Protein AF-A0A2E0XE94-F1 (afdb_monomer)

Nearest PDB structures (foldseek):
  1tz9-assembly1_B  TM=9.315E-01  e=7.864E-08  Enterococcus faecalis V583
  3ban-assembly1_A  TM=9.349E-01  e=1.028E-07  Streptococcus suis
  3ban-assembly1_B  TM=9.358E-01  e=3.663E-07  Streptococcus suis
  3dx5-assembly1_A  TM=8.022E-01  e=2.434E-02  Bacillus anthracis
  3ktc-assembly1_B  TM=7.178E-01  e=4.040E-01  Pectobacterium atrosepticum SCRI1043

Radius of gyration: 15.38 Å; Cα contacts (8 Å, |Δi|>4): 184; chains: 1; bounding box: 32×40×34 Å

pLDDT: mean 87.9, std 17.37, range [25.73, 98.62]

Secondary structure (DSSP, 8-state):
-PPPSS-HHHHHHHHHHHHHHHHHHHHHTT--EEEEPPSS--S-BTTB----SSHHHHHHHHHHS--TTEEEEEEHHHHHHH-S-HHHHHHHHHHTT-EEEEE-----S-TTS--S---------

Mean predicted aligned error: 5.75 Å

Structure (mmCIF, N/CA/C/O backbone):
data_AF-A0A2E0XE94-F1
#
_entry.id   AF-A0A2E0XE94-F1
#
loop_
_atom_site.group_PDB
_atom_site.id
_atom_site.type_symbol
_atom_site.label_atom_id
_atom_site.label_alt_id
_atom_site.label_comp_id
_atom_site.label_asym_id
_atom_site.label_entity_id
_atom_site.label_seq_id
_atom_site.pdbx_PDB_ins_code
_atom_site.Cartn_x
_atom_site.Cartn_y
_atom_site.Cartn_z
_atom_site.occupancy
_atom_site.B_iso_or_equiv
_atom_site.auth_seq_id
_atom_site.auth_comp_id
_atom_site.auth_asym_id
_atom_site.auth_atom_id
_atom_site.pdbx_PDB_model_num
ATOM 1 N N . MET A 1 1 ? 12.966 9.201 -22.264 1.00 56.62 1 MET A N 1
ATOM 2 C CA . MET A 1 1 ? 11.974 9.004 -21.186 1.00 56.62 1 MET A CA 1
ATOM 3 C C . MET A 1 1 ? 10.794 9.911 -21.479 1.00 56.62 1 MET A C 1
ATOM 5 O O . MET A 1 1 ? 11.019 11.087 -21.731 1.00 56.62 1 MET A O 1
ATOM 9 N N . THR A 1 2 ? 9.576 9.3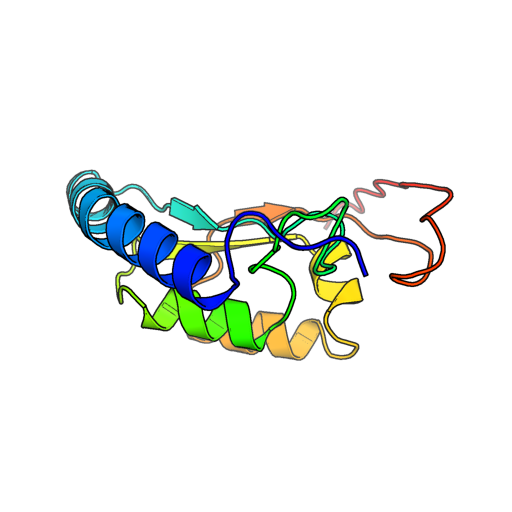73 -21.547 1.00 64.75 2 THR A N 1
ATOM 10 C CA . THR A 1 2 ? 8.368 10.193 -21.723 1.00 64.75 2 THR A CA 1
ATOM 11 C C . THR A 1 2 ? 8.174 11.026 -20.462 1.00 64.75 2 THR A C 1
ATOM 13 O O . THR A 1 2 ? 8.126 10.457 -19.374 1.00 64.75 2 THR A O 1
ATOM 16 N N . LYS A 1 3 ? 8.109 12.354 -20.596 1.00 76.81 3 LYS A N 1
ATOM 17 C CA . LYS A 1 3 ? 7.840 13.255 -19.471 1.00 76.81 3 LYS A CA 1
ATOM 18 C C . LYS A 1 3 ? 6.490 12.888 -18.850 1.00 76.81 3 LYS A C 1
ATOM 20 O O . LYS A 1 3 ? 5.509 12.762 -19.584 1.00 76.81 3 LYS A O 1
ATOM 2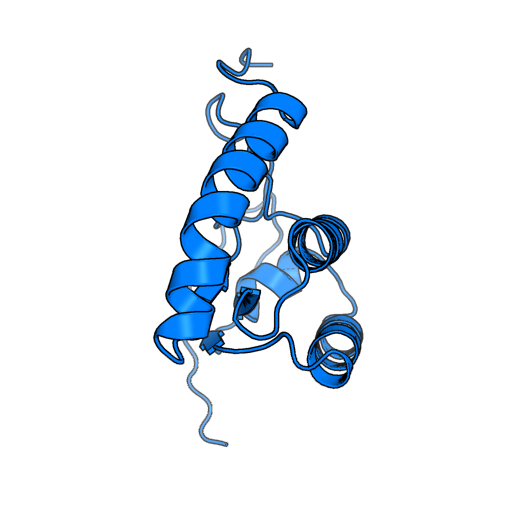5 N N . CYS A 1 4 ? 6.449 12.704 -17.533 1.00 83.25 4 CYS A N 1
ATOM 26 C CA . CYS A 1 4 ? 5.184 12.503 -16.841 1.00 83.25 4 CYS A CA 1
ATOM 27 C C . CYS A 1 4 ? 4.443 13.838 -16.726 1.00 83.25 4 CYS A C 1
ATOM 29 O O . CYS A 1 4 ? 5.062 14.883 -16.536 1.00 83.25 4 CYS A O 1
ATOM 31 N N . LEU A 1 5 ? 3.117 13.815 -16.878 1.00 84.56 5 LEU A N 1
ATOM 32 C CA . LEU A 1 5 ? 2.295 15.028 -16.750 1.00 84.56 5 LEU A CA 1
ATOM 33 C C . LEU A 1 5 ? 2.207 15.515 -15.298 1.00 84.56 5 LEU A C 1
ATOM 35 O O . LEU A 1 5 ? 2.034 16.704 -15.056 1.00 84.56 5 LEU A O 1
ATOM 39 N N . VAL A 1 6 ? 2.325 14.582 -14.356 1.00 90.62 6 VAL A N 1
ATOM 40 C CA . VAL A 1 6 ? 2.294 14.811 -12.915 1.00 90.62 6 VAL A CA 1
ATOM 41 C C . VAL A 1 6 ? 3.471 14.053 -12.315 1.00 90.62 6 VAL A C 1
ATOM 43 O O . VAL A 1 6 ? 3.650 12.870 -12.615 1.00 90.62 6 VAL A O 1
ATOM 46 N N . GLU A 1 7 ? 4.270 14.743 -11.506 1.00 92.69 7 GLU A N 1
ATOM 47 C CA . GLU A 1 7 ? 5.413 14.163 -10.799 1.00 92.69 7 GLU A CA 1
ATOM 48 C C . GLU A 1 7 ? 4.953 13.268 -9.639 1.00 92.69 7 GLU A C 1
ATOM 50 O O . GLU A 1 7 ? 3.823 13.367 -9.160 1.00 92.69 7 GLU A O 1
ATOM 55 N N . GLU A 1 8 ? 5.837 12.392 -9.167 1.00 93.94 8 GLU A N 1
ATOM 56 C CA . GLU A 1 8 ? 5.506 11.415 -8.125 1.00 93.94 8 GLU A CA 1
ATOM 57 C C . GLU A 1 8 ? 5.025 12.054 -6.824 1.00 93.94 8 GLU A C 1
ATOM 59 O O . GLU A 1 8 ? 3.987 11.660 -6.293 1.00 93.94 8 GLU A O 1
ATOM 64 N N . GLU A 1 9 ? 5.726 13.078 -6.339 1.00 95.00 9 GLU A N 1
ATOM 65 C CA . GLU A 1 9 ? 5.333 13.735 -5.092 1.00 95.00 9 GLU A CA 1
ATOM 66 C C . GLU A 1 9 ? 3.990 14.457 -5.236 1.00 95.00 9 GLU A C 1
ATOM 68 O O . GLU A 1 9 ? 3.160 14.396 -4.333 1.00 95.00 9 GLU A O 1
ATOM 73 N N . GLN A 1 10 ? 3.700 15.021 -6.413 1.00 96.31 10 GLN A N 1
ATOM 74 C CA . GLN A 1 10 ? 2.393 15.618 -6.674 1.00 96.31 10 GLN A CA 1
ATOM 75 C C . GLN A 1 10 ? 1.271 14.566 -6.640 1.00 96.31 10 GLN A C 1
ATOM 77 O O . GLN A 1 10 ? 0.178 14.856 -6.157 1.00 96.31 10 GLN A O 1
ATOM 82 N N . GLN A 1 11 ? 1.520 13.334 -7.108 1.00 96.19 11 GLN A N 1
ATOM 83 C CA . GLN A 1 11 ? 0.552 12.238 -6.959 1.00 96.19 11 GLN A CA 1
ATOM 84 C C . GLN A 1 11 ? 0.338 11.854 -5.491 1.00 96.19 11 GLN A C 1
ATOM 86 O O . GLN A 1 11 ? -0.798 11.611 -5.083 1.00 96.19 11 GLN A O 1
ATOM 91 N N . TRP A 1 12 ? 1.397 11.843 -4.681 1.00 97.50 12 TRP A N 1
ATOM 92 C CA . TRP A 1 12 ? 1.291 11.605 -3.241 1.00 97.50 12 TRP A CA 1
ATOM 93 C C . TRP A 1 12 ? 0.510 12.696 -2.509 1.00 97.50 12 TRP A C 1
ATOM 95 O O . TRP A 1 12 ? -0.301 12.381 -1.637 1.00 97.50 12 TRP A O 1
ATOM 105 N N . GLU A 1 13 ? 0.713 13.962 -2.866 1.00 97.69 13 GLU A N 1
ATOM 106 C CA . GLU A 1 13 ? -0.059 15.089 -2.336 1.00 97.69 13 GLU A CA 1
ATOM 107 C C . GLU A 1 13 ? -1.540 14.980 -2.703 1.00 97.69 13 GLU A C 1
ATOM 109 O O . GLU A 1 13 ? -2.402 15.129 -1.836 1.00 97.69 13 GLU A O 1
ATOM 114 N N . ASN A 1 14 ? -1.842 14.643 -3.960 1.00 97.44 14 ASN A N 1
ATOM 115 C CA . ASN A 1 14 ? -3.214 14.435 -4.422 1.00 97.44 14 ASN A CA 1
ATOM 116 C C . ASN A 1 14 ? -3.891 13.286 -3.664 1.00 97.44 14 ASN A C 1
ATOM 118 O O . ASN A 1 14 ? -5.039 13.409 -3.234 1.00 97.44 14 ASN A O 1
ATOM 122 N N . LEU A 1 15 ? -3.173 12.175 -3.464 1.00 97.75 15 LEU A N 1
ATOM 123 C CA . LEU A 1 15 ? -3.680 11.043 -2.697 1.00 97.75 15 LEU A CA 1
ATOM 124 C C . LEU A 1 15 ? -3.892 11.411 -1.224 1.00 97.75 15 LEU A C 1
ATOM 126 O O . LEU A 1 15 ? -4.923 11.057 -0.656 1.00 97.75 15 LEU A O 1
ATOM 130 N N . ARG A 1 16 ? -2.957 12.147 -0.608 1.00 98.19 16 ARG A N 1
ATOM 131 C CA . ARG A 1 16 ? -3.111 12.653 0.764 1.00 98.19 16 ARG A CA 1
ATOM 132 C C . ARG A 1 16 ? -4.362 13.513 0.879 1.00 98.19 16 ARG A C 1
ATOM 134 O O . ARG A 1 16 ? -5.157 13.276 1.782 1.00 98.19 16 ARG A O 1
ATOM 141 N N . TYR A 1 17 ? -4.533 14.469 -0.035 1.00 98.38 17 TYR A N 1
ATOM 142 C CA . TYR A 1 17 ? -5.706 15.336 -0.078 1.00 98.38 17 TYR A CA 1
ATOM 143 C C . TYR A 1 17 ? -6.986 14.500 -0.117 1.00 98.38 17 TYR A C 1
ATOM 145 O O . TYR A 1 17 ? -7.849 14.676 0.734 1.00 98.38 17 TYR A O 1
ATOM 153 N N . PHE A 1 18 ? -7.080 13.529 -1.028 1.00 98.44 18 PHE A N 1
ATOM 154 C CA . PHE A 1 18 ? -8.235 12.634 -1.106 1.00 98.44 18 PHE A CA 1
ATOM 155 C C . PHE A 1 18 ? -8.482 11.882 0.212 1.00 98.44 18 PHE A C 1
ATOM 157 O O . PHE A 1 18 ? -9.577 11.964 0.770 1.00 98.44 18 PHE A O 1
ATOM 164 N N . LEU A 1 19 ? -7.467 11.188 0.738 1.00 98.25 19 LEU A N 1
ATOM 165 C CA . LEU A 1 19 ? -7.602 10.348 1.931 1.00 98.25 19 LEU A CA 1
ATOM 166 C C . LEU A 1 19 ? -7.974 11.152 3.18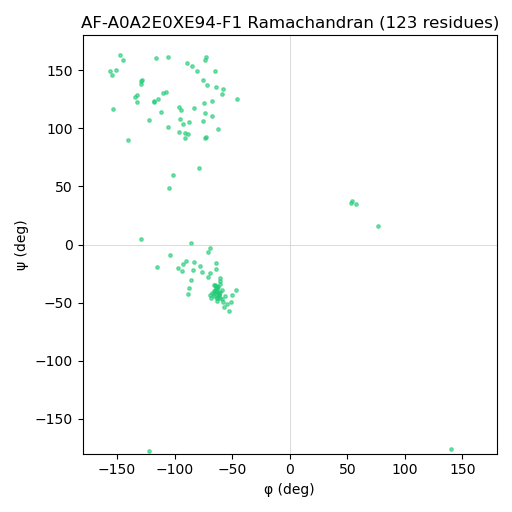1 1.00 98.25 19 LEU A C 1
ATOM 168 O O . LEU A 1 19 ? -8.778 10.676 3.976 1.00 98.25 19 LEU A O 1
ATOM 172 N N . GLN A 1 20 ? -7.454 12.371 3.343 1.00 98.19 20 GLN A N 1
ATOM 173 C CA . GLN A 1 20 ? -7.801 13.238 4.475 1.00 98.19 20 GLN A CA 1
ATOM 174 C C . GLN A 1 20 ? -9.296 13.577 4.532 1.00 98.19 20 GLN A C 1
ATOM 176 O O . GLN A 1 20 ? -9.824 13.782 5.621 1.00 98.19 20 GLN A O 1
ATOM 181 N N . TRP A 1 21 ? -9.978 13.603 3.384 1.00 98.25 21 TRP A N 1
ATOM 182 C CA . TRP A 1 21 ? -11.419 13.839 3.319 1.00 98.25 21 TRP A CA 1
ATOM 183 C C . TRP A 1 21 ? -12.239 12.558 3.441 1.00 98.25 21 TRP A C 1
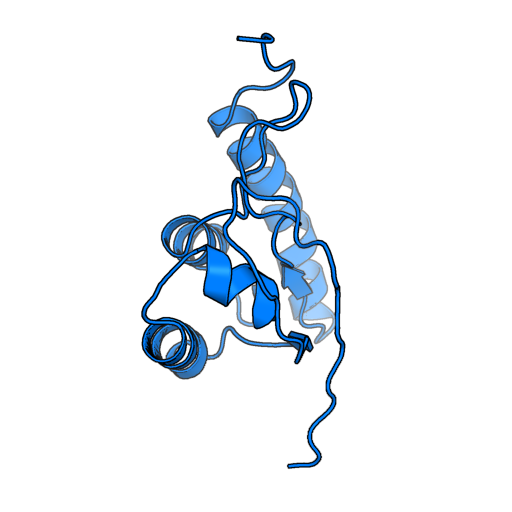ATOM 185 O O . TRP A 1 21 ? -13.254 12.553 4.132 1.00 98.25 21 TRP A O 1
ATOM 195 N N . VAL A 1 22 ? -11.830 11.471 2.780 1.00 98.31 22 VAL A N 1
ATOM 196 C CA . VAL A 1 22 ? -12.668 10.262 2.709 1.00 98.31 22 VAL A CA 1
ATOM 197 C C . VAL A 1 22 ? -12.497 9.313 3.892 1.00 98.31 22 VAL A C 1
ATOM 199 O O . VAL A 1 22 ? -13.456 8.642 4.263 1.00 98.31 22 VAL A O 1
ATOM 202 N N . VAL A 1 23 ? -11.308 9.252 4.503 1.00 98.38 23 VAL A N 1
ATOM 203 C CA . VAL A 1 23 ? -11.026 8.318 5.605 1.00 98.38 23 VAL A CA 1
ATOM 204 C C . VAL A 1 23 ? -11.903 8.599 6.833 1.00 98.38 23 VAL A C 1
ATOM 206 O O . VAL A 1 23 ? -12.488 7.637 7.329 1.00 98.38 23 VAL A O 1
ATOM 209 N N . PRO A 1 24 ? -12.074 9.854 7.305 1.00 98.25 24 PRO A N 1
ATOM 210 C CA . PRO A 1 24 ? -12.946 10.131 8.449 1.00 98.25 24 PRO A CA 1
ATOM 211 C C . PRO A 1 24 ? -14.401 9.727 8.193 1.00 98.25 24 PRO A C 1
ATOM 213 O O . PRO A 1 24 ? -15.029 9.111 9.045 1.00 98.25 24 PRO A O 1
ATOM 216 N N . VAL A 1 25 ? -14.911 9.992 6.986 1.00 98.62 25 VAL A N 1
ATOM 217 C CA . VAL A 1 25 ? -16.279 9.616 6.596 1.00 98.62 25 VAL A CA 1
ATOM 218 C C . VAL A 1 25 ? -16.441 8.095 6.549 1.00 98.62 25 VAL A C 1
ATOM 220 O O . VAL A 1 25 ? -17.464 7.567 6.977 1.00 98.62 25 VAL A O 1
ATOM 223 N N . ALA A 1 26 ? -15.436 7.375 6.045 1.00 98.31 26 ALA A N 1
ATOM 224 C CA . ALA A 1 26 ? -15.446 5.916 6.043 1.00 98.31 26 ALA A CA 1
ATOM 225 C C . ALA A 1 26 ? -15.441 5.351 7.473 1.00 98.31 26 ALA A C 1
ATOM 227 O O . ALA A 1 26 ? -16.175 4.409 7.755 1.00 98.31 26 ALA A O 1
ATOM 228 N N . GLU A 1 27 ? -14.669 5.953 8.380 1.00 97.94 27 GLU A N 1
ATOM 229 C CA . GLU A 1 27 ? -14.628 5.565 9.792 1.00 97.94 27 GLU A CA 1
ATOM 230 C C . GLU A 1 27 ? -15.965 5.822 10.505 1.00 97.94 27 GLU A C 1
ATOM 232 O O . GLU A 1 27 ? -16.468 4.927 11.181 1.00 97.94 27 GLU A O 1
ATOM 237 N N . GLU A 1 28 ? -16.596 6.982 10.289 1.00 98.38 28 GLU A N 1
ATOM 238 C CA . GLU A 1 28 ? -17.940 7.295 10.806 1.00 98.38 28 GLU A CA 1
ATOM 239 C C . GLU A 1 28 ? -19.016 6.326 10.294 1.00 98.38 28 GLU A C 1
ATOM 241 O O . GLU A 1 28 ? -19.966 6.006 11.010 1.00 98.38 28 GLU A O 1
ATOM 246 N N . ALA A 1 29 ? -18.864 5.848 9.059 1.00 98.38 29 ALA A N 1
ATOM 247 C CA . ALA A 1 29 ? -19.779 4.905 8.427 1.00 98.38 29 ALA A CA 1
ATOM 248 C C . ALA A 1 29 ? -19.483 3.426 8.749 1.00 98.38 29 ALA A C 1
ATOM 250 O O . ALA A 1 29 ? -20.171 2.557 8.215 1.00 98.38 29 ALA A O 1
ATOM 251 N N . ASP A 1 30 ? -18.469 3.128 9.571 1.00 97.38 30 ASP A N 1
ATOM 252 C CA . ASP A 1 30 ? -17.966 1.766 9.833 1.00 97.38 30 ASP A CA 1
ATOM 253 C C . ASP A 1 30 ? -17.585 0.997 8.544 1.00 97.38 30 ASP A C 1
ATOM 255 O O . ASP A 1 30 ? -17.792 -0.209 8.392 1.00 97.38 30 ASP A O 1
ATOM 259 N N . VAL A 1 31 ? -17.013 1.712 7.570 1.00 97.56 31 VAL A N 1
ATOM 260 C CA . VAL A 1 31 ? -16.545 1.171 6.288 1.00 97.56 31 VAL A CA 1
ATOM 261 C C . VAL A 1 31 ? -15.021 1.137 6.256 1.00 97.56 31 VAL A C 1
ATOM 263 O O . VAL A 1 31 ? -14.342 2.131 6.500 1.00 97.56 31 VAL A O 1
ATOM 266 N N . LYS A 1 32 ? -14.458 -0.007 5.858 1.00 95.81 32 LYS A N 1
ATOM 267 C CA . LYS A 1 32 ? -13.017 -0.148 5.614 1.00 95.81 32 LYS A CA 1
ATOM 268 C C . LYS A 1 32 ? -12.703 0.070 4.142 1.00 95.81 32 LYS A C 1
ATOM 270 O O . LYS A 1 32 ? -13.102 -0.722 3.289 1.00 95.81 32 LYS A O 1
ATOM 275 N N . MET A 1 33 ? -11.946 1.118 3.847 1.00 97.69 33 MET A N 1
ATOM 276 C CA . MET A 1 33 ? -11.395 1.345 2.518 1.00 97.69 33 MET A CA 1
ATOM 277 C C . MET A 1 33 ? -10.141 0.502 2.307 1.00 97.69 33 MET A C 1
ATOM 279 O O . MET A 1 33 ? -9.384 0.234 3.242 1.00 97.69 33 MET A O 1
ATOM 283 N N . THR A 1 34 ? -9.894 0.111 1.057 1.00 96.00 34 THR A N 1
ATOM 284 C CA . THR A 1 34 ? -8.730 -0.707 0.707 1.00 96.00 34 THR A CA 1
ATOM 285 C C . THR A 1 34 ? -8.011 -0.144 -0.510 1.00 96.00 34 THR A C 1
ATOM 287 O O . THR A 1 34 ? -8.613 0.013 -1.571 1.00 96.00 34 THR A O 1
ATOM 290 N N . MET A 1 35 ? -6.719 0.166 -0.369 1.00 97.56 35 MET A N 1
ATOM 291 C CA . MET A 1 35 ? -5.891 0.547 -1.513 1.00 97.56 35 MET A CA 1
ATOM 292 C C . MET A 1 35 ? -5.377 -0.701 -2.233 1.00 97.56 35 MET A C 1
ATOM 294 O O . MET A 1 35 ? -4.619 -1.489 -1.660 1.00 97.56 35 MET A O 1
ATOM 298 N N . HIS A 1 36 ? -5.765 -0.870 -3.494 1.00 96.56 36 HIS A N 1
ATOM 299 C CA . HIS A 1 36 ? -5.243 -1.920 -4.366 1.00 96.56 36 HIS A CA 1
ATOM 300 C C . HIS A 1 36 ? -3.929 -1.489 -5.035 1.00 96.56 36 HIS A C 1
ATOM 302 O O . HIS A 1 36 ? -3.684 -0.305 -5.245 1.00 96.56 36 HIS A O 1
ATOM 308 N N . THR A 1 37 ? -3.091 -2.464 -5.391 1.00 94.12 37 THR A N 1
ATOM 309 C CA . THR A 1 37 ? -1.807 -2.235 -6.082 1.00 94.12 37 THR A CA 1
ATOM 310 C C . THR A 1 37 ? -2.027 -1.648 -7.463 1.00 94.12 37 THR A C 1
ATOM 312 O O . THR A 1 37 ? -2.980 -2.045 -8.144 1.00 94.12 37 THR A O 1
ATOM 315 N N . ASP A 1 38 ? -1.083 -0.844 -7.943 1.00 94.12 38 ASP A N 1
ATOM 316 C CA . ASP A 1 38 ? -1.000 -0.572 -9.372 1.00 94.12 38 ASP A CA 1
ATOM 317 C C . ASP A 1 38 ? -0.674 -1.879 -10.119 1.00 94.12 38 ASP A C 1
ATOM 319 O O . ASP A 1 38 ? 0.177 -2.657 -9.690 1.00 94.12 38 ASP A O 1
ATOM 323 N N . ASP A 1 39 ? -1.361 -2.145 -11.234 1.00 89.69 39 ASP A N 1
ATOM 324 C CA . ASP A 1 39 ? -1.236 -3.399 -11.994 1.00 89.69 39 ASP A CA 1
ATOM 325 C C . ASP A 1 39 ? -0.813 -3.110 -13.450 1.00 89.69 39 ASP A C 1
ATOM 327 O O . ASP A 1 39 ? -1.582 -2.495 -14.205 1.00 89.69 39 ASP A O 1
ATOM 331 N N . PRO A 1 40 ? 0.437 -3.399 -13.863 1.00 89.19 40 PRO A N 1
ATOM 332 C CA . PRO A 1 40 ? 1.531 -3.930 -13.044 1.00 89.19 40 PRO A CA 1
ATOM 333 C C . PRO A 1 40 ? 2.123 -2.871 -12.083 1.00 89.19 40 PRO A C 1
ATOM 335 O O . PRO A 1 40 ? 2.016 -1.669 -12.375 1.00 89.19 40 PRO A O 1
ATOM 338 N N . PRO A 1 41 ? 2.805 -3.292 -10.996 1.00 90.19 41 PRO A N 1
ATOM 339 C CA . PRO A 1 41 ? 3.431 -2.396 -10.020 1.00 90.19 41 PRO A CA 1
ATOM 340 C C . PRO A 1 41 ? 4.759 -1.857 -10.568 1.00 90.19 41 PRO A C 1
ATOM 342 O O . PRO A 1 41 ? 5.851 -2.180 -10.110 1.00 90.19 41 PRO A O 1
ATOM 345 N N . LEU A 1 42 ? 4.655 -1.055 -11.624 1.00 90.56 42 LEU A N 1
ATOM 346 C CA . LEU A 1 42 ? 5.760 -0.395 -12.304 1.00 90.56 42 LEU A CA 1
ATOM 347 C C . LEU A 1 42 ? 5.454 1.083 -12.450 1.00 90.56 42 LEU A C 1
ATOM 349 O O . LEU A 1 42 ? 4.342 1.455 -12.821 1.00 90.56 42 LEU A O 1
ATOM 353 N N . SER A 1 43 ? 6.480 1.903 -12.264 1.00 87.06 43 SER A N 1
ATOM 354 C CA . SER A 1 43 ? 6.414 3.339 -12.489 1.00 87.06 43 SER A CA 1
ATOM 355 C C . SER A 1 43 ? 7.581 3.793 -13.377 1.00 87.06 43 SER A C 1
ATOM 357 O O . SER A 1 43 ? 8.700 3.311 -13.219 1.00 87.06 43 SER A O 1
ATOM 359 N N . SER A 1 44 ? 7.391 4.681 -14.353 1.00 89.69 44 SER A N 1
ATOM 360 C CA . SER A 1 44 ? 6.115 5.154 -14.905 1.00 89.69 44 SER A CA 1
ATOM 361 C C . SER A 1 44 ? 5.644 4.264 -16.063 1.00 89.69 44 SER A C 1
ATOM 363 O O . SER A 1 44 ? 6.441 3.613 -16.744 1.00 89.69 44 SER A O 1
ATOM 365 N N . ILE A 1 45 ? 4.335 4.249 -16.330 1.00 86.81 45 ILE A N 1
ATOM 366 C CA . ILE A 1 45 ? 3.764 3.576 -17.506 1.00 86.81 45 ILE A CA 1
ATOM 367 C C . ILE A 1 45 ? 3.085 4.620 -18.378 1.00 86.81 45 ILE A C 1
ATOM 369 O O . ILE A 1 45 ? 2.191 5.329 -17.929 1.00 86.81 45 ILE A O 1
ATOM 373 N N . ARG A 1 46 ? 3.505 4.708 -19.647 1.00 86.75 46 ARG A N 1
ATOM 374 C CA . ARG A 1 46 ? 2.922 5.621 -20.651 1.00 86.75 46 ARG A CA 1
ATOM 375 C C . ARG A 1 46 ? 2.870 7.094 -20.196 1.00 86.75 46 ARG A C 1
ATOM 377 O O . ARG A 1 46 ? 1.937 7.808 -20.539 1.00 86.75 46 ARG A O 1
ATOM 384 N N . GLY A 1 47 ? 3.877 7.549 -19.445 1.00 88.00 47 GLY A N 1
ATOM 385 C CA . GLY A 1 47 ? 3.940 8.930 -18.941 1.00 88.00 47 GLY A CA 1
ATOM 386 C C . GLY A 1 47 ? 3.021 9.210 -17.744 1.00 88.00 47 GLY A C 1
ATOM 387 O O . GLY A 1 47 ? 2.766 10.371 -17.433 1.00 88.00 47 GLY A O 1
ATOM 388 N N . VAL A 1 48 ? 2.521 8.164 -17.078 1.00 89.38 48 VAL A N 1
ATOM 389 C CA . VAL A 1 48 ? 1.743 8.263 -15.839 1.00 89.38 48 VAL A CA 1
ATOM 390 C C . VAL A 1 48 ? 2.535 7.621 -14.707 1.00 89.38 48 VAL A C 1
ATOM 392 O O . VAL A 1 48 ? 2.961 6.464 -14.813 1.00 89.38 48 VAL A O 1
ATOM 395 N N . VAL A 1 49 ? 2.749 8.387 -13.638 1.00 93.12 49 VAL A N 1
ATOM 396 C CA . VAL A 1 49 ? 3.380 7.893 -12.414 1.00 93.12 49 VAL A CA 1
ATOM 397 C C . VAL A 1 49 ? 2.409 6.977 -11.677 1.00 93.12 49 VAL A C 1
ATOM 399 O O . VAL A 1 49 ? 1.218 7.266 -11.580 1.00 93.12 49 VAL A O 1
ATOM 402 N N . ARG A 1 50 ? 2.939 5.867 -11.174 1.00 93.75 50 ARG A N 1
ATOM 403 C CA . ARG A 1 50 ? 2.241 4.877 -10.357 1.00 93.75 50 ARG A CA 1
ATOM 404 C C . ARG A 1 50 ? 2.927 4.830 -9.007 1.00 93.75 50 ARG A C 1
ATOM 406 O O . ARG A 1 50 ? 4.140 4.649 -8.954 1.00 93.75 50 ARG A O 1
ATOM 413 N N . ILE A 1 51 ? 2.169 5.072 -7.948 1.00 96.31 51 ILE A N 1
ATOM 414 C CA . ILE A 1 51 ? 2.709 5.194 -6.593 1.00 96.31 51 ILE A CA 1
ATOM 415 C C . ILE A 1 51 ? 2.441 3.950 -5.754 1.00 96.31 51 ILE A C 1
ATOM 417 O O . ILE A 1 51 ? 3.034 3.817 -4.698 1.00 96.31 51 ILE A O 1
ATOM 421 N N . MET A 1 52 ? 1.629 2.993 -6.205 1.00 96.62 52 MET A N 1
ATOM 422 C CA . MET A 1 52 ? 1.341 1.742 -5.493 1.00 96.62 52 MET A CA 1
ATOM 423 C C . MET A 1 52 ? 2.142 0.571 -6.063 1.00 96.62 52 MET A C 1
ATOM 425 O O . MET A 1 52 ? 1.580 -0.409 -6.556 1.00 96.62 52 MET A O 1
ATOM 429 N N . SER A 1 53 ? 3.471 0.698 -6.014 1.00 94.75 53 SER A N 1
ATOM 430 C CA . SER A 1 53 ? 4.413 -0.206 -6.688 1.00 94.75 53 SER A CA 1
ATOM 431 C C . SER A 1 53 ? 5.542 -0.772 -5.815 1.00 94.75 53 SER A C 1
ATOM 433 O O . SER A 1 53 ? 6.425 -1.442 -6.344 1.00 94.75 53 SER A O 1
ATOM 435 N N . SER A 1 54 ? 5.559 -0.509 -4.507 1.00 96.00 54 SER A N 1
ATOM 436 C CA . SER A 1 54 ? 6.539 -1.085 -3.573 1.00 96.00 54 SER A CA 1
ATOM 437 C C . SER A 1 54 ? 5.929 -1.308 -2.187 1.00 96.00 54 SER A C 1
ATOM 439 O O . SER A 1 54 ? 4.901 -0.718 -1.852 1.00 96.00 54 SER A O 1
ATOM 441 N N . ILE A 1 55 ? 6.576 -2.135 -1.361 1.00 97.12 55 ILE A N 1
ATOM 442 C CA . ILE A 1 55 ? 6.168 -2.347 0.039 1.00 97.12 55 ILE A CA 1
ATOM 443 C C . ILE A 1 55 ? 6.278 -1.050 0.855 1.00 97.12 55 ILE A C 1
ATOM 445 O O . ILE A 1 55 ? 5.377 -0.740 1.634 1.00 97.12 55 ILE A O 1
ATOM 449 N N . ASP A 1 56 ? 7.314 -0.247 0.613 1.00 97.50 56 ASP A N 1
ATOM 450 C CA . ASP A 1 56 ? 7.502 1.045 1.284 1.00 97.50 56 ASP A CA 1
ATOM 451 C C . ASP A 1 56 ? 6.374 2.028 0.957 1.00 97.50 56 ASP A C 1
ATOM 453 O O . ASP A 1 56 ? 5.900 2.749 1.833 1.00 97.50 56 ASP A O 1
ATOM 457 N N . ASN A 1 57 ? 5.873 2.011 -0.281 1.00 97.44 57 ASN A N 1
ATOM 458 C CA . ASN A 1 57 ? 4.736 2.840 -0.669 1.00 97.44 57 ASN A CA 1
ATOM 459 C C . ASN A 1 57 ? 3.463 2.439 0.092 1.00 97.44 57 ASN A C 1
ATOM 461 O O . ASN A 1 57 ? 2.668 3.295 0.480 1.00 97.44 57 ASN A O 1
ATOM 465 N N . TYR A 1 58 ? 3.286 1.148 0.374 1.00 97.69 58 TYR A N 1
ATOM 466 C CA . TYR A 1 58 ? 2.178 0.683 1.203 1.00 97.69 58 TYR A CA 1
ATOM 467 C C . TYR A 1 58 ? 2.297 1.124 2.656 1.00 97.69 58 TYR A C 1
ATOM 469 O O . TYR A 1 58 ? 1.304 1.576 3.229 1.00 97.69 58 TYR A O 1
ATOM 477 N N . GLN A 1 59 ? 3.499 1.063 3.233 1.00 97.81 59 GLN A N 1
ATOM 478 C CA . GLN A 1 59 ? 3.732 1.615 4.566 1.00 97.81 59 GLN A CA 1
ATOM 479 C C . GLN A 1 59 ? 3.454 3.128 4.577 1.00 97.81 59 GLN A C 1
ATOM 481 O O . GLN A 1 59 ? 2.712 3.609 5.431 1.00 97.81 59 GLN A O 1
ATOM 486 N N . ARG A 1 60 ? 3.912 3.859 3.548 1.00 97.69 60 ARG A N 1
ATOM 487 C CA . ARG A 1 60 ? 3.636 5.294 3.388 1.00 97.69 60 ARG A CA 1
ATOM 488 C C . ARG A 1 60 ? 2.140 5.601 3.385 1.00 97.69 60 ARG A C 1
ATOM 490 O O . ARG A 1 60 ? 1.759 6.540 4.066 1.00 97.69 60 ARG A O 1
ATOM 497 N N . ILE A 1 61 ? 1.284 4.846 2.683 1.00 96.44 61 ILE A N 1
ATOM 498 C CA . ILE A 1 61 ? -0.180 5.068 2.720 1.00 96.44 61 ILE A CA 1
ATOM 499 C C . ILE A 1 61 ? -0.766 4.853 4.110 1.00 96.44 61 ILE A C 1
ATOM 501 O O . ILE A 1 61 ? -1.611 5.644 4.539 1.00 96.44 61 ILE A O 1
ATOM 505 N N . VAL A 1 62 ? -0.372 3.764 4.774 1.00 95.94 62 VAL A N 1
ATOM 506 C CA . VAL A 1 62 ? -0.889 3.419 6.103 1.00 95.94 62 VAL A CA 1
ATOM 507 C C . VAL A 1 62 ? -0.590 4.541 7.096 1.00 95.94 62 VAL A C 1
ATOM 509 O O . VAL A 1 62 ? -1.454 4.885 7.906 1.00 95.94 62 VAL A O 1
ATOM 512 N N . ASP A 1 63 ? 0.594 5.138 6.977 1.00 97.44 63 ASP A N 1
ATOM 513 C CA . ASP A 1 63 ? 1.062 6.219 7.842 1.00 97.44 63 ASP A CA 1
ATOM 514 C C . ASP A 1 63 ? 0.554 7.603 7.398 1.00 97.44 63 ASP A C 1
ATOM 516 O O . ASP A 1 63 ? 0.487 8.525 8.209 1.00 97.44 63 ASP A O 1
ATOM 520 N N . LEU A 1 64 ? 0.168 7.765 6.125 1.00 96.44 64 LEU A N 1
ATOM 521 C CA . LEU A 1 64 ? -0.254 9.045 5.541 1.00 96.44 64 LEU A CA 1
ATOM 522 C C . LEU A 1 64 ? -1.506 9.615 6.214 1.00 96.44 64 LEU A C 1
ATOM 524 O O . LEU A 1 64 ? -1.594 10.822 6.432 1.00 96.44 64 LEU A O 1
ATOM 528 N N . VAL A 1 65 ? -2.474 8.741 6.505 1.00 97.06 65 VAL A N 1
ATOM 529 C CA . VAL A 1 65 ? -3.702 9.051 7.250 1.00 97.06 65 VAL A CA 1
ATOM 530 C C . VAL A 1 65 ? -3.991 7.865 8.180 1.00 97.06 65 VAL A C 1
ATOM 532 O O . VAL A 1 65 ? -4.649 6.902 7.763 1.00 97.06 65 VAL A O 1
ATOM 535 N N . PRO A 1 66 ? -3.461 7.883 9.419 1.00 96.94 66 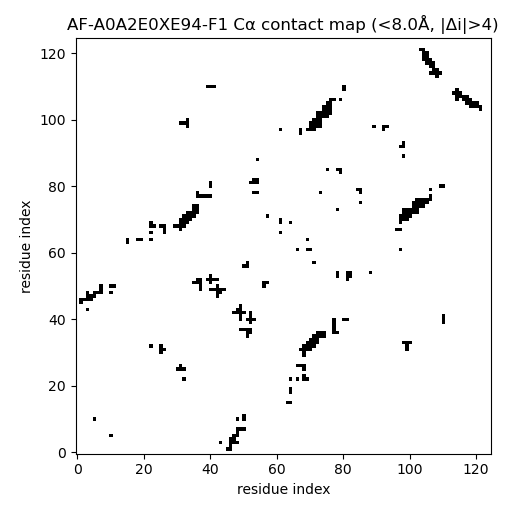PRO A N 1
ATOM 536 C CA . PRO A 1 66 ? -3.614 6.775 10.355 1.00 96.94 66 PRO A CA 1
ATOM 537 C C . PRO A 1 66 ? -5.072 6.615 10.801 1.00 96.94 66 PRO A C 1
ATOM 539 O O . PRO A 1 66 ? -5.601 7.438 11.538 1.00 96.94 66 PRO A O 1
ATOM 542 N N . SER A 1 67 ? -5.721 5.537 10.362 1.00 97.69 67 SER A N 1
ATOM 543 C CA . SER A 1 67 ? -7.086 5.167 10.764 1.00 97.69 67 SER A CA 1
ATOM 544 C C . SER A 1 67 ? -7.299 3.658 10.588 1.00 97.69 67 SER A C 1
ATOM 546 O O . SER A 1 67 ? -6.676 3.058 9.700 1.00 97.69 67 SER A O 1
ATOM 548 N N . PRO A 1 68 ? -8.148 2.999 11.398 1.00 96.25 68 PRO A N 1
ATOM 549 C CA . PRO A 1 68 ? -8.569 1.619 11.145 1.00 96.25 68 PRO A CA 1
ATOM 550 C C . PRO A 1 68 ? -9.374 1.458 9.841 1.00 96.25 68 PRO A C 1
ATOM 552 O O . PRO A 1 68 ? -9.425 0.351 9.304 1.00 96.25 68 PRO A O 1
ATOM 555 N N . ALA A 1 69 ? -9.963 2.539 9.316 1.00 97.75 69 ALA A N 1
ATOM 556 C CA . ALA A 1 69 ? -10.710 2.551 8.058 1.00 97.75 69 ALA A CA 1
ATOM 557 C C . ALA A 1 69 ? -9.814 2.703 6.813 1.00 97.75 69 ALA A C 1
ATOM 559 O O . ALA A 1 69 ? -10.263 2.432 5.700 1.00 97.75 69 ALA A O 1
ATOM 560 N N . ASN A 1 70 ? -8.545 3.101 6.977 1.00 98.00 70 ASN A N 1
ATOM 561 C CA . ASN A 1 70 ? -7.564 3.192 5.893 1.00 98.00 70 ASN A CA 1
ATOM 562 C C . ASN A 1 70 ? -6.705 1.917 5.832 1.00 98.00 70 ASN A C 1
ATOM 564 O O . ASN A 1 70 ? -5.743 1.760 6.594 1.00 98.00 70 ASN A O 1
ATOM 568 N N . GLY A 1 71 ? -7.090 0.990 4.953 1.00 97.00 71 GLY A N 1
ATOM 569 C CA . GLY A 1 71 ? -6.484 -0.331 4.828 1.00 97.00 71 GLY A CA 1
ATOM 570 C C . GLY A 1 71 ? -5.915 -0.654 3.446 1.00 97.00 71 GLY A C 1
ATOM 571 O O . GLY A 1 71 ? -5.936 0.129 2.496 1.00 97.00 71 GLY A O 1
ATOM 572 N N . ILE A 1 72 ? -5.409 -1.878 3.337 1.00 97.94 72 ILE A N 1
ATOM 573 C CA . ILE A 1 72 ? -4.724 -2.437 2.175 1.00 97.94 72 ILE A CA 1
ATOM 574 C C . ILE A 1 72 ? -5.604 -3.510 1.535 1.00 97.94 72 ILE A C 1
ATOM 576 O O . ILE A 1 72 ? -6.089 -4.427 2.210 1.00 97.94 72 ILE A O 1
ATOM 580 N N . GLY A 1 73 ? -5.770 -3.402 0.216 1.00 96.88 73 GLY A N 1
ATOM 581 C CA . GLY A 1 73 ? -6.299 -4.458 -0.638 1.00 96.88 73 GLY A CA 1
ATOM 582 C C . GLY A 1 73 ? -5.135 -5.295 -1.153 1.00 96.88 73 GLY A C 1
ATOM 583 O O . GLY A 1 73 ? -4.517 -4.954 -2.163 1.00 96.88 73 GLY A O 1
ATOM 584 N N . LEU A 1 74 ? -4.795 -6.367 -0.437 1.00 96.25 74 LEU A N 1
ATOM 585 C CA . LEU A 1 74 ? -3.615 -7.172 -0.730 1.00 96.25 74 LEU A CA 1
ATOM 586 C C . LEU A 1 74 ? -3.870 -8.044 -1.958 1.00 96.25 74 LEU A C 1
ATOM 588 O O . LEU A 1 74 ? -4.582 -9.045 -1.901 1.00 96.25 74 LEU A O 1
ATOM 592 N N . CYS A 1 75 ? -3.262 -7.685 -3.083 1.00 95.19 75 CYS A N 1
ATOM 593 C CA . CYS A 1 75 ? -3.250 -8.534 -4.265 1.00 95.19 75 CYS A CA 1
ATOM 594 C C . CYS A 1 75 ? -1.999 -9.406 -4.266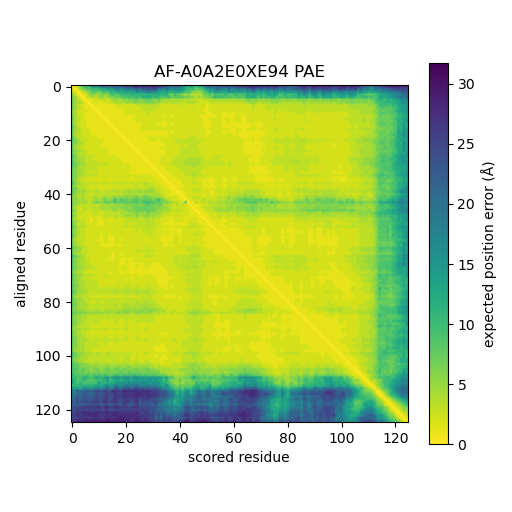 1.00 95.19 75 CYS A C 1
ATOM 596 O O . CYS A 1 75 ? -0.920 -8.917 -4.596 1.00 95.19 75 CYS A O 1
ATOM 598 N N . GLN A 1 76 ? -2.145 -10.692 -3.930 1.00 93.69 76 GLN A N 1
ATOM 599 C CA . GLN A 1 76 ? -1.017 -11.618 -3.782 1.00 93.69 76 GLN A CA 1
ATOM 600 C C . GLN A 1 76 ? -0.095 -11.587 -5.008 1.00 93.69 76 GLN A C 1
ATOM 602 O O . GLN A 1 76 ? 1.107 -11.397 -4.865 1.00 93.69 76 GLN A O 1
ATOM 607 N N . GLY A 1 77 ? -0.671 -11.696 -6.208 1.00 90.88 77 GLY A N 1
ATOM 608 C CA . GLY A 1 77 ? 0.093 -11.747 -7.451 1.00 90.88 77 GLY A CA 1
ATOM 609 C C . GLY A 1 77 ? 0.788 -10.439 -7.838 1.00 90.88 77 GLY A C 1
ATOM 610 O O . GLY A 1 77 ? 1.763 -10.486 -8.571 1.00 90.88 77 GLY A O 1
ATOM 611 N N . ASN A 1 78 ? 0.325 -9.271 -7.383 1.00 91.75 78 ASN A N 1
ATOM 612 C CA . ASN A 1 78 ? 1.072 -8.026 -7.611 1.00 91.75 78 ASN A CA 1
ATOM 613 C C . ASN A 1 78 ? 2.095 -7.786 -6.504 1.00 91.75 78 ASN A C 1
ATOM 615 O O . ASN A 1 78 ? 3.209 -7.365 -6.793 1.00 91.75 78 ASN A O 1
ATOM 619 N N . PHE A 1 79 ? 1.766 -8.113 -5.253 1.00 94.31 79 PHE A N 1
ATOM 620 C CA . PHE A 1 79 ? 2.724 -8.040 -4.154 1.00 94.31 79 PHE A CA 1
ATOM 621 C C . PHE A 1 79 ? 3.917 -8.981 -4.357 1.00 94.31 79 PHE A C 1
ATOM 623 O O . PHE A 1 79 ? 5.041 -8.575 -4.078 1.00 94.31 79 PHE A O 1
ATOM 630 N N . SER A 1 80 ? 3.713 -10.172 -4.931 1.00 93.00 80 SER A N 1
ATOM 631 C CA . SER A 1 80 ? 4.809 -11.080 -5.302 1.00 93.00 80 SER A CA 1
ATOM 632 C C . SER A 1 80 ? 5.732 -10.522 -6.389 1.00 93.00 80 SER A C 1
ATOM 634 O O . SER A 1 80 ? 6.817 -11.048 -6.594 1.00 93.00 80 SER A O 1
ATOM 636 N N . LEU A 1 81 ? 5.313 -9.480 -7.115 1.00 91.62 81 LEU A N 1
ATOM 637 C CA . LEU A 1 81 ? 6.166 -8.780 -8.077 1.00 91.62 81 LEU A CA 1
ATOM 638 C C . LEU A 1 81 ? 6.928 -7.605 -7.447 1.00 91.62 81 LEU A C 1
ATOM 640 O O . LEU A 1 81 ? 7.852 -7.094 -8.071 1.00 91.62 81 LEU A O 1
ATOM 644 N N . MET A 1 82 ? 6.537 -7.163 -6.247 1.00 92.62 82 MET A N 1
ATOM 645 C CA . MET A 1 82 ? 7.173 -6.057 -5.518 1.00 92.62 82 MET A CA 1
ATOM 646 C C . MET A 1 82 ? 8.242 -6.535 -4.528 1.00 92.62 82 MET A C 1
ATOM 648 O O . MET A 1 82 ? 9.094 -5.744 -4.130 1.00 92.62 82 MET A O 1
ATOM 652 N N . THR A 1 83 ? 8.175 -7.793 -4.086 1.00 92.06 83 THR A N 1
ATOM 653 C CA . THR A 1 83 ? 9.091 -8.371 -3.096 1.00 92.06 83 THR A CA 1
ATOM 654 C C . THR A 1 83 ? 9.193 -9.887 -3.249 1.00 92.06 83 THR A C 1
ATOM 656 O O . THR A 1 83 ? 8.196 -10.548 -3.545 1.00 92.06 83 THR A O 1
ATOM 659 N N . ASP A 1 84 ? 10.378 -10.434 -2.976 1.00 91.56 84 ASP A N 1
ATOM 660 C CA . ASP A 1 84 ? 10.604 -11.881 -2.872 1.00 91.56 84 ASP A CA 1
ATOM 661 C C . ASP A 1 84 ? 10.104 -12.446 -1.523 1.00 91.56 84 ASP A C 1
ATOM 663 O O . ASP A 1 84 ? 9.817 -13.634 -1.397 1.00 91.56 84 ASP A O 1
ATOM 667 N N . GLU A 1 85 ? 9.909 -11.582 -0.521 1.00 94.62 85 GLU A N 1
ATOM 668 C CA . GLU A 1 85 ? 9.526 -11.944 0.849 1.00 94.62 85 GLU A CA 1
ATOM 669 C C . GLU A 1 85 ? 8.050 -11.627 1.136 1.00 94.62 85 GLU A C 1
ATOM 671 O O . GLU A 1 85 ? 7.688 -11.019 2.149 1.00 94.62 85 GLU A O 1
ATOM 676 N N . LEU A 1 86 ? 7.156 -12.047 0.237 1.00 94.25 86 LEU A N 1
ATOM 677 C CA . LEU A 1 86 ? 5.713 -11.813 0.366 1.00 94.25 86 LEU A CA 1
ATOM 678 C C . LEU A 1 86 ? 5.134 -12.214 1.743 1.00 94.25 86 LEU A C 1
ATOM 680 O O . LEU A 1 86 ? 4.368 -11.428 2.309 1.00 94.25 86 LEU A O 1
ATOM 684 N N . PRO A 1 87 ? 5.490 -13.372 2.343 1.00 96.38 87 PRO A N 1
ATOM 685 C CA . PRO A 1 87 ? 5.000 -13.724 3.674 1.00 96.38 87 PRO A CA 1
ATOM 686 C C . PRO A 1 87 ? 5.402 -12.722 4.763 1.00 96.38 87 PRO A C 1
ATOM 688 O O . PRO A 1 87 ? 4.651 -12.543 5.720 1.00 96.38 87 PRO A O 1
ATOM 691 N N . ALA A 1 88 ? 6.561 -12.068 4.641 1.00 97.56 88 ALA A N 1
ATOM 692 C CA . ALA A 1 88 ? 6.988 -11.044 5.589 1.00 97.56 88 ALA A CA 1
ATOM 693 C C . ALA A 1 88 ? 6.119 -9.786 5.471 1.00 97.56 88 ALA A C 1
ATOM 695 O O . ALA A 1 88 ? 5.637 -9.294 6.489 1.00 97.56 88 ALA A O 1
ATOM 696 N N . ALA A 1 89 ? 5.822 -9.339 4.246 1.00 96.94 89 ALA A N 1
ATOM 697 C CA . ALA A 1 89 ? 4.902 -8.224 4.012 1.00 96.94 89 ALA A CA 1
ATOM 698 C C . ALA A 1 89 ? 3.485 -8.527 4.537 1.00 96.94 89 ALA A C 1
ATOM 700 O O . ALA A 1 89 ? 2.861 -7.678 5.174 1.00 96.94 89 ALA A O 1
ATOM 701 N N . ILE A 1 90 ? 2.989 -9.756 4.331 1.00 97.50 90 ILE A N 1
ATOM 702 C CA . ILE A 1 90 ? 1.696 -10.199 4.879 1.00 97.50 90 ILE A CA 1
ATOM 703 C C . ILE A 1 90 ? 1.703 -10.128 6.410 1.00 97.50 90 ILE A C 1
ATOM 705 O O . ILE A 1 90 ? 0.750 -9.614 6.991 1.00 97.50 90 ILE A O 1
ATOM 709 N N . ARG A 1 91 ? 2.762 -10.618 7.070 1.00 98.31 91 ARG A N 1
ATOM 710 C CA . ARG A 1 91 ? 2.878 -10.557 8.536 1.00 98.31 91 ARG A CA 1
ATOM 711 C C . ARG A 1 91 ? 2.932 -9.118 9.039 1.00 98.31 91 ARG A C 1
ATOM 713 O O . ARG A 1 91 ? 2.130 -8.773 9.895 1.00 98.31 91 ARG A O 1
ATOM 720 N N . GLN A 1 92 ? 3.780 -8.274 8.450 1.00 97.62 92 GLN A N 1
ATOM 721 C CA . GLN A 1 92 ? 3.903 -6.859 8.811 1.00 97.62 92 GLN A CA 1
ATOM 722 C C . GLN A 1 92 ? 2.543 -6.149 8.785 1.00 97.62 92 GLN A C 1
ATOM 724 O O . GLN A 1 92 ? 2.101 -5.599 9.793 1.00 97.62 92 GLN A O 1
ATOM 729 N N . PHE A 1 93 ? 1.844 -6.179 7.647 1.00 98.00 93 PHE A N 1
ATOM 730 C CA . PHE A 1 93 ? 0.569 -5.467 7.516 1.00 98.00 93 PHE A CA 1
ATOM 731 C C . PHE A 1 93 ? -0.595 -6.183 8.216 1.00 98.00 93 PHE A C 1
ATOM 733 O O . PHE A 1 93 ? -1.585 -5.542 8.581 1.00 98.00 93 PHE A O 1
ATOM 740 N N . GLY A 1 94 ? -0.488 -7.496 8.425 1.00 97.62 94 GLY A N 1
ATOM 741 C CA . GLY A 1 94 ? -1.430 -8.285 9.215 1.00 97.62 94 GLY A CA 1
ATOM 742 C C . GLY A 1 94 ? -1.371 -7.944 10.704 1.00 97.62 94 GLY A C 1
ATOM 743 O O . GLY A 1 94 ? -2.411 -7.701 11.312 1.00 97.62 94 GLY A O 1
ATOM 744 N N . GLU A 1 95 ? -0.170 -7.838 11.278 1.00 98.06 95 GLU A N 1
ATOM 745 C CA . GLU A 1 95 ? 0.054 -7.433 12.675 1.00 98.06 95 GLU A CA 1
ATOM 746 C C . GLU A 1 95 ? -0.417 -5.996 12.932 1.00 98.06 95 GLU A C 1
ATOM 748 O O . GLU A 1 95 ? -1.038 -5.718 13.958 1.00 98.06 95 GLU A O 1
ATOM 753 N N . GLN A 1 96 ? -0.235 -5.102 11.954 1.00 97.81 96 GLN A N 1
ATOM 754 C CA . GLN A 1 96 ? -0.793 -3.744 11.979 1.00 97.81 96 GLN A CA 1
ATOM 755 C C . GLN A 1 96 ? -2.323 -3.701 11.784 1.00 97.81 96 GLN A C 1
ATOM 757 O O . GLN A 1 96 ? -2.926 -2.632 11.896 1.00 97.81 96 GLN A O 1
ATOM 762 N N . LYS A 1 97 ? -2.965 -4.841 11.480 1.00 97.25 97 LYS A N 1
ATOM 763 C CA . LYS A 1 97 ? -4.398 -4.973 11.151 1.00 97.25 97 LYS A CA 1
ATOM 764 C C . LYS A 1 97 ? -4.834 -4.113 9.959 1.00 97.25 97 LYS A C 1
ATOM 76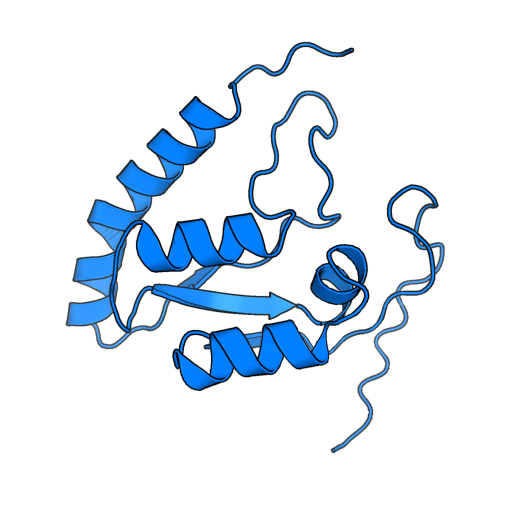6 O O . LYS A 1 97 ? -5.950 -3.598 9.935 1.00 97.25 97 LYS A O 1
ATOM 771 N N . LYS A 1 98 ? -3.955 -3.953 8.967 1.00 97.94 98 LYS A N 1
ATOM 772 C CA . LYS A 1 98 ? -4.199 -3.105 7.790 1.00 97.94 98 LYS A CA 1
ATOM 773 C C . LYS A 1 98 ? -4.700 -3.871 6.577 1.00 97.94 98 LYS A C 1
ATOM 775 O O . LYS A 1 98 ? -5.330 -3.266 5.718 1.00 97.94 98 LYS A O 1
ATOM 780 N N . ILE A 1 99 ? -4.504 -5.186 6.499 1.00 97.38 99 ILE A N 1
ATOM 781 C CA . ILE A 1 99 ? -5.062 -5.998 5.406 1.00 97.38 99 ILE A CA 1
ATOM 782 C C . ILE A 1 99 ? -6.570 -6.156 5.622 1.00 97.38 99 ILE A C 1
ATOM 784 O O . ILE A 1 99 ? -7.003 -6.791 6.580 1.00 97.38 99 ILE A O 1
ATOM 788 N N . CYS A 1 100 ? -7.364 -5.573 4.727 1.00 95.25 100 CYS A N 1
ATOM 789 C CA . CYS A 1 100 ? -8.825 -5.525 4.850 1.00 95.25 100 CYS A CA 1
ATOM 790 C C . CYS A 1 100 ? -9.538 -6.301 3.735 1.00 95.25 100 CYS A C 1
ATOM 792 O O . CYS A 1 100 ? -10.695 -6.682 3.887 1.00 95.25 100 CYS A O 1
ATOM 794 N N . PHE A 1 101 ? -8.841 -6.561 2.629 1.00 95.00 101 PHE A N 1
ATOM 795 C CA . PHE A 1 101 ? -9.340 -7.350 1.511 1.00 95.00 101 PHE A CA 1
ATOM 796 C C . PHE A 1 101 ? -8.174 -8.043 0.803 1.00 95.00 101 PHE A C 1
ATOM 798 O O . PHE A 1 101 ? -7.055 -7.525 0.819 1.00 95.00 101 PHE A O 1
ATOM 805 N N . VAL A 1 102 ? -8.413 -9.214 0.204 1.00 95.19 102 VAL A N 1
ATOM 806 C CA . VAL A 1 102 ? -7.358 -10.016 -0.429 1.00 95.19 102 VAL A CA 1
ATOM 807 C C . VAL A 1 102 ? -7.805 -10.526 -1.795 1.00 95.19 102 VAL A C 1
ATOM 809 O O . VAL A 1 102 ? -8.822 -11.205 -1.912 1.00 95.19 102 VAL A O 1
ATOM 812 N N . HIS A 1 103 ? -6.997 -10.262 -2.822 1.00 93.56 103 HIS A N 1
ATOM 813 C CA . HIS A 1 103 ? -7.074 -10.965 -4.099 1.00 93.56 103 HIS A CA 1
ATOM 814 C C . HIS A 1 103 ? -6.062 -12.110 -4.106 1.00 93.56 103 HIS A C 1
ATOM 816 O O . HIS A 1 103 ? -4.852 -11.891 -4.224 1.00 93.56 103 HIS A O 1
ATOM 822 N N . LEU A 1 104 ? -6.568 -13.339 -4.016 1.00 91.38 104 LEU A N 1
ATOM 823 C CA . LEU A 1 104 ? -5.763 -14.552 -4.113 1.00 91.38 104 LEU A CA 1
ATOM 824 C C . LEU A 1 104 ? -5.650 -14.977 -5.576 1.00 91.38 104 LEU A C 1
ATOM 826 O O . LEU A 1 104 ? -6.517 -15.648 -6.133 1.00 91.38 104 LEU A O 1
ATOM 830 N N . ARG A 1 105 ? -4.559 -14.549 -6.207 1.00 85.00 105 ARG A N 1
ATOM 831 C CA . ARG A 1 105 ? -4.145 -14.984 -7.541 1.00 85.00 105 ARG A CA 1
ATOM 832 C C . ARG A 1 105 ? -2.629 -15.043 -7.611 1.00 85.00 105 ARG A C 1
ATOM 834 O O . ARG A 1 105 ? -1.954 -14.352 -6.852 1.00 85.00 105 ARG A O 1
ATOM 841 N N . ASP A 1 106 ? -2.121 -15.806 -8.567 1.00 83.12 106 ASP A N 1
ATOM 842 C CA . ASP A 1 106 ? -0.690 -15.914 -8.825 1.00 83.12 106 ASP A CA 1
ATOM 843 C C . ASP A 1 106 ? -0.340 -15.373 -10.216 1.00 83.12 106 ASP A C 1
ATOM 845 O O . ASP A 1 106 ? -1.207 -15.229 -11.086 1.00 83.12 106 ASP A O 1
ATOM 849 N N . VAL A 1 107 ? 0.930 -15.039 -10.417 1.00 82.50 107 VAL A N 1
ATOM 850 C CA . VAL A 1 107 ? 1.467 -14.547 -11.687 1.00 82.50 107 VAL A CA 1
ATOM 851 C C . VAL A 1 107 ? 2.684 -15.358 -12.085 1.00 82.50 107 VAL A C 1
ATOM 853 O O . VAL A 1 107 ? 3.528 -15.704 -11.266 1.00 82.50 107 VAL A O 1
ATOM 856 N N . ARG A 1 108 ? 2.814 -15.631 -13.383 1.00 79.75 108 ARG A N 1
ATOM 857 C CA . ARG A 1 108 ? 4.012 -16.259 -13.937 1.00 79.75 108 ARG A CA 1
ATOM 858 C C . ARG A 1 108 ? 4.756 -15.263 -14.815 1.00 79.75 108 ARG A C 1
ATOM 860 O O . ARG A 1 108 ? 4.270 -14.891 -15.882 1.00 79.75 108 ARG A O 1
ATOM 867 N N . GLY A 1 109 ? 5.952 -14.874 -14.386 1.00 73.75 109 GLY A N 1
ATOM 868 C CA . GLY A 1 109 ? 6.828 -13.959 -15.114 1.00 73.75 109 GLY A CA 1
ATOM 869 C C . GLY A 1 109 ? 7.534 -12.972 -14.189 1.00 73.75 109 GLY A C 1
ATOM 870 O O . GLY A 1 109 ? 7.409 -13.043 -12.974 1.00 73.75 109 GLY A O 1
ATOM 871 N N . THR A 1 110 ? 8.282 -12.053 -14.789 1.00 71.75 110 THR A N 1
ATOM 872 C CA . THR A 1 110 ? 8.920 -10.916 -14.107 1.00 71.75 110 THR A CA 1
ATOM 873 C C . THR A 1 110 ? 8.178 -9.624 -14.438 1.00 71.75 110 THR A C 1
ATOM 875 O O . THR A 1 110 ? 7.514 -9.557 -15.467 1.00 71.75 110 THR A O 1
ATOM 878 N N . LEU A 1 111 ? 8.360 -8.563 -13.645 1.00 72.31 111 LEU A N 1
ATOM 879 C CA . LEU A 1 111 ? 7.784 -7.235 -13.911 1.00 72.31 111 LEU A CA 1
ATOM 880 C C . LEU A 1 111 ? 7.968 -6.750 -15.365 1.00 72.31 111 LEU A C 1
ATOM 882 O O . LEU A 1 111 ? 7.071 -6.138 -15.941 1.00 72.31 111 LEU A O 1
ATOM 886 N N . ARG A 1 112 ? 9.140 -7.008 -15.965 1.00 69.38 112 ARG A N 1
ATOM 887 C CA . ARG A 1 112 ? 9.517 -6.505 -17.301 1.00 69.38 112 ARG A CA 1
ATOM 888 C C . ARG A 1 112 ? 9.181 -7.460 -18.446 1.00 69.38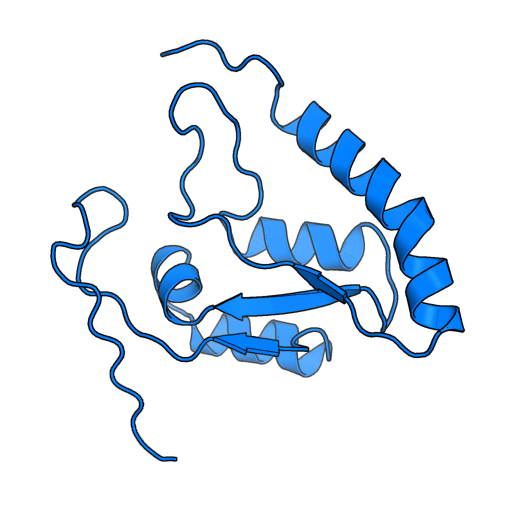 112 ARG A C 1
ATOM 890 O O . ARG A 1 112 ? 9.154 -7.035 -19.598 1.00 69.38 112 ARG A O 1
ATOM 897 N N . SER A 1 113 ? 8.923 -8.731 -18.158 1.00 62.03 113 SER A N 1
ATOM 898 C CA . SER A 1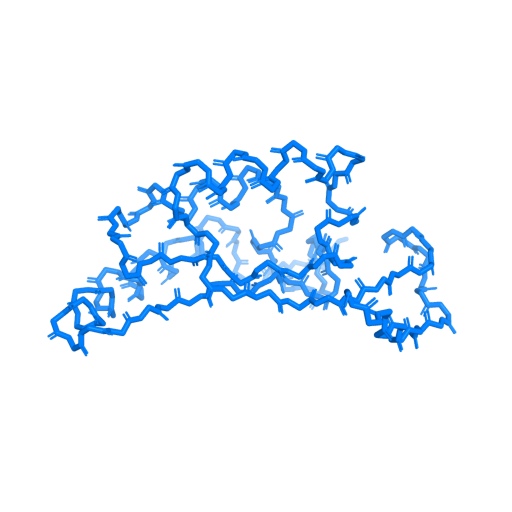 113 ? 8.424 -9.691 -19.143 1.00 62.03 113 SER A CA 1
ATOM 899 C C . SER A 1 113 ? 6.908 -9.754 -19.016 1.00 62.03 113 SER A C 1
ATOM 901 O O . SER A 1 113 ? 6.431 -10.148 -17.957 1.00 62.03 113 SER A O 1
ATOM 903 N N . SER A 1 114 ? 6.145 -9.404 -20.057 1.00 51.75 114 SER A N 1
ATOM 904 C CA . SER A 1 114 ? 4.679 -9.510 -19.999 1.00 51.75 114 SER A CA 1
ATOM 905 C C . SER A 1 114 ? 4.274 -10.865 -19.406 1.00 51.75 114 SER A C 1
ATOM 907 O O . SER A 1 114 ? 4.743 -11.884 -19.930 1.00 51.75 114 SER A O 1
ATOM 909 N N . PRO A 1 115 ? 3.450 -10.919 -18.341 1.00 53.38 115 PRO A N 1
ATOM 910 C CA . PRO A 1 115 ? 2.905 -12.183 -17.877 1.00 53.38 115 PRO A CA 1
ATOM 911 C C . PRO A 1 115 ? 2.046 -12.730 -19.019 1.00 53.38 115 PRO A C 1
ATOM 913 O O . PRO A 1 115 ? 0.937 -12.273 -19.273 1.00 53.38 115 PRO A O 1
ATOM 916 N N . LYS A 1 116 ? 2.604 -13.671 -19.790 1.00 43.31 116 LYS A N 1
ATOM 917 C CA . LYS A 1 116 ? 1.962 -14.257 -20.983 1.00 43.31 116 LYS A CA 1
ATOM 918 C C . LYS A 1 116 ? 0.755 -15.134 -20.623 1.00 43.31 116 LYS A C 1
ATOM 920 O O . LYS A 1 116 ? 0.098 -15.675 -21.509 1.00 43.31 116 LYS A O 1
ATOM 925 N N . HIS A 1 117 ? 0.492 -15.303 -19.331 1.00 48.66 117 HIS A N 1
ATOM 926 C CA . HIS A 1 117 ? -0.609 -16.077 -18.796 1.00 48.66 117 HIS A CA 1
ATOM 927 C C . HIS A 1 117 ? -0.990 -15.541 -17.416 1.00 48.66 117 HIS A C 1
ATOM 929 O O . HIS A 1 117 ? -0.195 -15.603 -16.477 1.00 48.66 117 HIS A O 1
ATOM 935 N N . PHE A 1 118 ? -2.214 -15.032 -17.307 1.00 48.34 118 PHE A N 1
ATOM 936 C CA . PHE A 1 118 ? -2.896 -14.872 -16.031 1.00 48.34 118 PHE A CA 1
ATOM 937 C C . PHE A 1 118 ? -3.614 -16.187 -15.747 1.00 48.34 118 PHE A C 1
ATOM 939 O O . PHE A 1 118 ? -4.626 -16.486 -16.377 1.00 48.34 118 PHE A O 1
ATOM 946 N N . THR A 1 119 ? -3.086 -16.985 -14.823 1.00 41.84 119 THR A N 1
ATOM 947 C CA . THR A 1 119 ? -3.779 -18.188 -14.356 1.00 41.84 119 THR A CA 1
ATOM 948 C C . THR A 1 119 ? -4.319 -17.911 -12.962 1.00 41.84 119 THR A C 1
ATOM 950 O O . THR A 1 119 ? -3.585 -17.958 -11.977 1.00 41.84 119 THR A O 1
ATOM 953 N N . MET A 1 120 ? -5.617 -17.625 -12.865 1.00 39.50 120 MET A N 1
ATOM 954 C CA . MET A 1 120 ? -6.305 -17.596 -11.578 1.00 39.50 120 MET A CA 1
ATOM 955 C C . MET A 1 120 ? -6.496 -19.040 -11.109 1.00 39.50 120 MET A C 1
ATOM 957 O O . MET A 1 120 ? -7.469 -19.696 -11.469 1.00 39.50 120 MET A O 1
ATOM 961 N N . THR A 1 121 ? -5.547 -19.558 -10.331 1.00 37.56 121 THR A N 1
ATOM 962 C CA . THR A 1 121 ? -5.750 -20.828 -9.629 1.00 37.56 121 THR A CA 1
ATOM 963 C C . THR A 1 121 ? -6.341 -20.502 -8.267 1.00 37.56 121 THR A C 1
ATOM 965 O O . THR A 1 121 ? -5.609 -20.170 -7.338 1.00 37.56 121 THR A O 1
ATOM 968 N N . VAL A 1 122 ? -7.667 -20.570 -8.143 1.00 36.75 122 VAL A N 1
ATOM 969 C CA . VAL A 1 122 ? -8.306 -20.605 -6.825 1.00 36.75 122 VAL A CA 1
ATOM 970 C C . VAL A 1 122 ? -8.023 -21.998 -6.270 1.00 36.75 122 VAL A C 1
ATOM 972 O O . VAL A 1 122 ? -8.714 -22.956 -6.610 1.00 36.75 122 VAL A O 1
ATOM 975 N N . LYS A 1 123 ? -6.942 -22.155 -5.500 1.00 28.28 123 LYS A N 1
ATOM 976 C CA . LYS A 1 123 ? -6.793 -23.364 -4.689 1.00 28.28 123 LYS A CA 1
ATOM 977 C C . LYS A 1 123 ? -7.766 -23.226 -3.518 1.00 28.28 123 LYS A C 1
ATOM 979 O O . LYS A 1 123 ? -7.670 -22.221 -2.812 1.00 28.28 123 LYS A O 1
ATOM 984 N N . PRO A 1 124 ? -8.712 -24.163 -3.334 1.00 25.73 124 PRO A N 1
ATOM 985 C CA . PRO A 1 124 ? -9.504 -24.184 -2.117 1.00 25.73 124 PRO A CA 1
ATOM 986 C C . PRO A 1 124 ? -8.544 -24.301 -0.928 1.00 25.73 124 PRO A C 1
ATOM 988 O O . PRO A 1 124 ? -7.574 -25.062 -0.991 1.00 25.73 124 PRO A O 1
ATOM 991 N N . ILE A 1 125 ? -8.788 -23.471 0.086 1.00 33.41 125 ILE A N 1
ATOM 992 C CA . ILE A 1 125 ? -8.163 -23.579 1.408 1.00 33.41 125 ILE A CA 1
ATOM 993 C C . ILE A 1 125 ? -8.810 -24.761 2.124 1.00 33.41 125 ILE A C 1
ATOM 995 O O . ILE A 1 125 ? -10.056 -24.866 2.033 1.00 33.41 125 ILE A O 1
#

Foldseek 3Di:
DQAAPADPVRVVVVVLVVCVPVQVVCVVVVAADADEADVQLDPDDPNHGGQRRELVSQVCQCVSDPDLNQAHAAEQANHVQRDVPSVVSCVVRVVVNRHDHYHDFHFPDHSPDPRPDGDRDPDPD

Sequence (125 aa):
MTKCLVEEEQQWENLRYFLQWVVPVAEEADVKMTMHTDDPPLSSIRGVVRIMSSIDNYQRIVDLVPSPANGIGLCQGNFSLMTDELPAAIRQFGEQKKICFVHLRDVRGTLRSSPKHFTMTVKPI

Solvent-accessible surface area (backbone atoms only — not comparable to full-atom values): 7294 Å² total; per-residue (Å²): 131,73,73,50,87,52,55,64,66,58,52,52,50,54,48,49,57,51,46,70,62,49,38,61,55,28,47,76,66,77,36,73,46,57,52,61,63,39,87,71,48,53,65,65,53,96,33,39,65,48,72,44,39,41,66,67,41,53,52,49,54,46,64,70,55,77,47,90,20,44,25,30,24,46,36,48,37,52,47,53,67,51,36,94,56,45,71,58,55,51,48,56,39,47,76,71,63,28,63,73,41,74,45,78,37,53,66,55,73,51,90,88,45,78,56,89,48,83,53,76,63,76,71,84,129